Protein AF-A0A8X7QSV1-F1 (afdb_monomer)

pLDDT: mean 78.54, std 11.13, range [43.25, 93.69]

Foldseek 3Di:
DEDAVPPVVVVVQVVCCVVPVVDDYDYDPLNVVQVVLVVVCPPPVNVVLLVVLLVVVCVCVVDPVSVVVLVPDPLPPDQQNDDPVGSVSSVSNSVSCVVCVCVVVDVVSVVVVVVVVVD

Mean predicted aligned error: 9.43 Å

InterPro domains:
  IPR007021 Domain of unknown function DUF659 [PF04937] (2-56)
  IPR012337 Ribonuclease H-like superfamily [SSF53098] (3-112)

Solvent-accessible surface area (backbone atoms only — not comparable to full-atom values): 6787 Å² total; per-residue (Å²): 89,75,44,67,56,53,72,72,44,50,57,51,42,52,54,46,32,72,76,35,78,89,50,62,66,47,68,32,66,67,53,55,52,30,50,53,43,44,58,55,42,65,38,69,72,47,35,53,49,51,54,53,46,50,51,50,51,51,52,39,71,72,34,63,68,58,39,52,59,48,54,72,37,95,81,48,87,69,71,58,75,58,48,95,90,38,49,53,38,45,53,52,26,48,51,43,51,59,78,43,42,67,61,74,67,32,70,65,48,53,52,56,52,55,62,59,74,79,112

Radius of gyration: 20.48 Å; Cα contacts (8 Å, |Δi|>4): 89; chains: 1; bounding box: 54×25×52 Å

Organism: Brassica carinata (NCBI:txid52824)

Secondary structure (DSSP, 8-state):
-EE---HHHHHHHHHHHHH-TT---EE-HHHHHHHHHHHHHTSHHHHHHHHHHHHHHHHHHH-HHHHHHHHTSTT---PPPPPTT-HHHHHHHHHHHHHTHHHHHSHHHHHHHHHHTT-

Structure (mmCIF, N/CA/C/O backbone):
data_AF-A0A8X7QSV1-F1
#
_entry.id   AF-A0A8X7QSV1-F1
#
loop_
_atom_site.group_PDB
_atom_site.id
_atom_site.type_symbol
_atom_site.label_atom_id
_atom_site.label_alt_id
_atom_site.label_comp_id
_atom_site.label_asym_id
_atom_site.label_entity_id
_atom_site.label_seq_id
_atom_site.pdbx_PDB_ins_code
_atom_site.Cartn_x
_atom_site.Cartn_y
_atom_site.Cartn_z
_atom_site.occupancy
_atom_site.B_iso_or_equiv
_atom_site.auth_seq_id
_atom_site.auth_comp_id
_atom_site.auth_asym_id
_atom_site.auth_atom_id
_atom_site.pdbx_PDB_model_num
ATOM 1 N N . MET A 1 1 ? -25.193 5.750 13.299 1.00 79.88 1 MET A N 1
ATOM 2 C CA . MET A 1 1 ? -23.964 6.520 13.019 1.00 79.88 1 M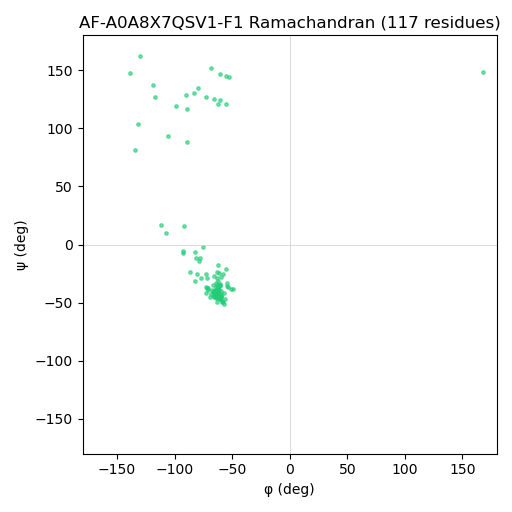ET A CA 1
ATOM 3 C C . MET A 1 1 ? -22.788 5.563 12.970 1.00 79.88 1 MET A C 1
ATOM 5 O O . MET A 1 1 ? -22.686 4.712 13.845 1.00 79.88 1 MET A O 1
ATOM 9 N N . VAL A 1 2 ? -21.929 5.689 11.959 1.00 80.44 2 VAL A N 1
ATOM 10 C CA . VAL A 1 2 ? -20.725 4.861 11.802 1.00 80.44 2 VAL A CA 1
ATOM 11 C C . VAL A 1 2 ? -19.510 5.775 11.889 1.00 80.44 2 VAL A C 1
ATOM 13 O O . VAL A 1 2 ? -19.465 6.774 11.177 1.00 80.44 2 VAL A O 1
ATOM 16 N N . THR A 1 3 ? -18.548 5.469 12.758 1.00 80.12 3 THR A N 1
ATOM 17 C CA . THR A 1 3 ? -17.320 6.275 12.906 1.00 80.12 3 THR A CA 1
ATOM 18 C C . THR A 1 3 ? -16.077 5.405 12.855 1.00 80.12 3 THR A C 1
ATOM 20 O O . THR A 1 3 ? -16.152 4.193 13.064 1.00 80.12 3 THR A O 1
ATOM 23 N N . ASP A 1 4 ? -14.923 6.027 12.611 1.00 72.31 4 ASP A N 1
ATOM 24 C CA . ASP A 1 4 ? -13.632 5.356 12.735 1.00 72.31 4 ASP A CA 1
ATOM 25 C C . ASP A 1 4 ? -13.483 4.688 14.114 1.00 72.31 4 ASP A C 1
ATOM 27 O O . ASP A 1 4 ? -13.999 5.190 15.117 1.00 72.31 4 ASP A O 1
ATOM 31 N N . CYS A 1 5 ? -12.830 3.525 14.155 1.00 68.44 5 CYS A N 1
ATOM 32 C CA . CYS A 1 5 ? -12.742 2.691 15.357 1.00 68.44 5 CYS A CA 1
ATOM 33 C C . CYS A 1 5 ? -11.495 2.994 16.207 1.00 68.44 5 CYS A C 1
ATOM 35 O O . CYS A 1 5 ? -11.140 2.201 17.085 1.00 68.44 5 CYS A O 1
ATOM 37 N N . ALA A 1 6 ? -10.827 4.133 15.990 1.00 70.69 6 ALA A N 1
ATOM 38 C CA . ALA A 1 6 ? -9.767 4.555 16.895 1.00 70.69 6 ALA A CA 1
ATOM 39 C C . ALA A 1 6 ? -10.292 4.627 18.345 1.00 70.69 6 ALA A C 1
ATOM 41 O O . ALA A 1 6 ? -11.465 4.915 18.605 1.00 70.69 6 ALA A O 1
ATOM 42 N N . LEU A 1 7 ? -9.424 4.289 19.305 1.00 68.19 7 LEU A N 1
ATOM 43 C CA . LEU A 1 7 ? -9.807 4.022 20.700 1.00 68.19 7 LEU A CA 1
ATOM 44 C C . LEU A 1 7 ? -10.604 5.173 21.343 1.00 68.19 7 LEU A C 1
ATOM 46 O O . LEU A 1 7 ? -11.542 4.937 22.105 1.00 68.19 7 LEU A O 1
ATOM 50 N N . ASN A 1 8 ? -10.270 6.411 20.983 1.00 75.12 8 ASN A N 1
ATOM 51 C CA . ASN A 1 8 ? -10.962 7.634 21.387 1.00 75.12 8 ASN A CA 1
ATOM 52 C C . ASN A 1 8 ? -12.420 7.696 20.891 1.00 75.12 8 ASN A C 1
ATOM 54 O O . ASN A 1 8 ? -13.309 8.095 21.646 1.00 75.12 8 ASN A O 1
ATOM 58 N N . TYR A 1 9 ? -12.693 7.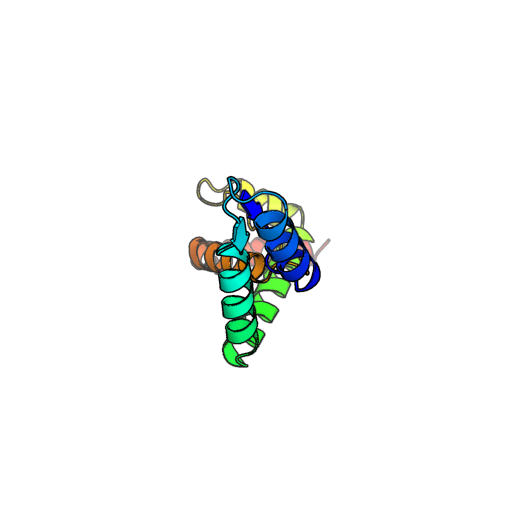258 19.662 1.00 73.44 9 TYR A N 1
ATOM 59 C CA . TYR A 1 9 ? -14.042 7.250 19.093 1.00 73.44 9 TYR A CA 1
ATOM 60 C C . TYR A 1 9 ? -14.897 6.109 19.626 1.00 73.44 9 TYR A C 1
ATOM 62 O O . TYR A 1 9 ? -16.105 6.279 19.751 1.00 73.44 9 TYR A O 1
ATOM 70 N N . LYS A 1 10 ? -14.294 4.980 20.017 1.00 80.38 10 LYS A N 1
ATOM 71 C CA . LYS A 1 10 ? -15.034 3.887 20.664 1.00 80.38 10 LYS A CA 1
ATOM 72 C C . LYS A 1 10 ? -15.607 4.314 22.016 1.00 80.38 10 LYS A C 1
ATOM 74 O O . LYS A 1 10 ? -16.783 4.083 22.289 1.00 80.38 10 LYS A O 1
ATOM 79 N N . ALA A 1 11 ? -14.797 4.984 22.836 1.00 82.56 11 ALA A N 1
ATOM 80 C CA . ALA A 1 11 ? -15.254 5.538 24.110 1.00 82.56 11 ALA A CA 1
ATOM 81 C C . ALA A 1 11 ? -16.296 6.656 23.911 1.00 82.56 11 ALA A C 1
ATOM 83 O O . ALA A 1 11 ? -17.298 6.705 24.624 1.00 82.56 11 ALA A O 1
ATOM 84 N N . GLY A 1 12 ? -16.090 7.530 22.918 1.00 84.31 12 GLY A N 1
ATOM 85 C CA . GLY A 1 12 ? -17.049 8.581 22.564 1.00 84.31 12 GLY A CA 1
ATOM 86 C C . GLY A 1 12 ? -18.388 8.038 22.054 1.00 84.31 12 GLY A C 1
ATOM 87 O O . GLY A 1 12 ? -19.439 8.517 22.469 1.00 84.31 12 GLY A O 1
ATOM 88 N N . GLY A 1 13 ? -18.355 7.005 21.210 1.00 84.56 13 GLY A N 1
ATOM 89 C CA . GLY A 1 13 ? -19.534 6.328 20.675 1.00 84.56 13 GLY A CA 1
ATOM 90 C C . GLY A 1 13 ? -20.362 5.643 21.758 1.00 84.56 13 GLY A C 1
ATOM 91 O O . GLY A 1 13 ? -21.577 5.810 21.783 1.00 84.56 13 GLY A O 1
ATOM 92 N N . GLY A 1 14 ? -19.710 4.961 22.709 1.00 85.06 14 GLY A N 1
ATOM 93 C CA . GLY A 1 14 ? -20.390 4.383 23.875 1.00 85.06 14 GLY A CA 1
ATOM 94 C C . GLY A 1 14 ? -21.120 5.441 24.705 1.00 85.06 14 GLY A C 1
ATOM 95 O O . GLY A 1 14 ? -22.320 5.327 24.941 1.00 85.06 14 GLY A O 1
ATOM 96 N N . ARG A 1 15 ? -20.431 6.542 25.036 1.00 87.25 15 ARG A N 1
ATOM 97 C CA . ARG A 1 15 ? -21.027 7.673 25.771 1.00 87.25 15 ARG A CA 1
ATOM 98 C C . ARG A 1 15 ? -22.177 8.350 25.022 1.00 87.25 15 ARG A C 1
ATOM 100 O O . ARG A 1 15 ? -23.081 8.895 25.651 1.00 87.25 15 ARG A O 1
ATOM 107 N N . LEU A 1 16 ? -22.141 8.359 23.689 1.00 85.94 16 LEU A N 1
ATOM 108 C CA . LEU A 1 16 ? -23.222 8.908 22.873 1.00 85.94 16 LEU A CA 1
ATOM 109 C C . LEU A 1 16 ? -24.477 8.035 22.959 1.00 85.94 16 LEU A C 1
ATOM 111 O O . LEU A 1 16 ? -25.562 8.573 23.148 1.00 85.94 16 LEU A O 1
ATOM 115 N N . VAL A 1 17 ? -24.324 6.712 22.864 1.00 89.00 17 VAL A N 1
ATOM 116 C CA . VAL A 1 17 ? -25.441 5.762 23.000 1.00 89.00 17 VAL A CA 1
ATOM 117 C C . VAL A 1 17 ? -26.045 5.832 24.407 1.00 89.00 17 VAL A C 1
ATOM 119 O O . VAL A 1 17 ? -27.264 5.816 24.546 1.00 89.00 17 VAL A O 1
ATOM 122 N N . GLU A 1 18 ? -25.213 5.994 25.442 1.00 90.25 18 GLU A N 1
ATOM 123 C CA . GLU A 1 18 ? -25.670 6.181 26.829 1.00 90.25 18 GLU A CA 1
ATOM 124 C C . GLU A 1 18 ? -26.514 7.453 27.010 1.00 90.25 18 GLU A C 1
ATOM 126 O O . GLU A 1 18 ? -27.543 7.425 27.683 1.00 90.25 18 GLU A O 1
ATOM 131 N N . LYS A 1 19 ? -26.097 8.578 26.413 1.00 92.00 19 LYS A N 1
ATOM 132 C CA . LYS A 1 19 ? -26.817 9.860 26.523 1.00 92.00 19 LYS A CA 1
ATOM 133 C C . LYS A 1 19 ? -28.009 9.977 25.577 1.00 92.00 19 LYS A C 1
ATOM 135 O O . LYS A 1 19 ? -28.923 10.756 25.845 1.00 92.00 19 LYS A O 1
ATOM 140 N N . CYS A 1 20 ? -27.991 9.256 24.461 1.00 88.38 20 CYS A N 1
ATOM 141 C CA . CYS A 1 20 ? -28.995 9.340 23.406 1.00 88.38 20 CYS A CA 1
ATOM 142 C C . CYS A 1 20 ? -29.410 7.925 22.961 1.00 88.38 20 CYS A C 1
ATOM 144 O O . CYS A 1 20 ? -28.945 7.458 21.919 1.00 88.38 20 CYS A O 1
ATOM 146 N N . PRO A 1 21 ? -30.322 7.254 23.695 1.00 87.88 21 PRO A N 1
ATOM 147 C CA . PRO A 1 21 ? -30.692 5.852 23.448 1.00 87.88 21 PRO A CA 1
ATOM 148 C C . PRO A 1 21 ? -31.337 5.593 22.079 1.00 87.88 21 PRO A C 1
ATOM 150 O O . PRO A 1 21 ? -31.415 4.458 21.621 1.00 87.88 21 PRO A O 1
ATOM 153 N N . THR A 1 22 ? -31.820 6.648 21.421 1.00 91.56 22 THR A N 1
ATOM 154 C CA . THR A 1 22 ? -32.403 6.617 20.074 1.00 91.56 22 THR A CA 1
ATOM 155 C C . THR A 1 22 ? -31.353 6.573 18.961 1.00 91.56 22 THR A C 1
ATOM 157 O O . THR A 1 22 ? -31.692 6.292 17.811 1.00 91.56 22 THR A O 1
ATOM 160 N N . ILE A 1 23 ? -30.081 6.847 19.271 1.00 86.88 23 ILE A N 1
ATOM 161 C CA . ILE A 1 23 ? -28.982 6.835 18.304 1.00 86.88 23 ILE A CA 1
ATOM 162 C C . ILE A 1 23 ? -28.234 5.507 18.404 1.00 86.88 23 ILE A C 1
ATOM 164 O O . ILE A 1 23 ? -27.590 5.208 19.404 1.00 86.88 23 ILE A O 1
ATOM 168 N N . TYR A 1 24 ? -28.224 4.752 17.308 1.00 85.00 24 TYR A N 1
ATOM 169 C CA . TYR A 1 24 ? -27.357 3.586 17.161 1.00 85.00 24 TYR A CA 1
ATOM 170 C C . TYR A 1 24 ? -25.961 4.009 16.698 1.00 85.00 24 TYR A C 1
ATOM 172 O O . TYR A 1 24 ? -25.824 4.739 15.709 1.00 85.00 24 TYR A O 1
ATOM 180 N N . TRP A 1 25 ? -24.918 3.526 17.373 1.00 87.12 25 TRP A N 1
ATOM 181 C CA . TRP A 1 25 ? -23.521 3.715 16.979 1.00 87.12 25 TRP A CA 1
ATOM 182 C C . TRP A 1 25 ? -22.847 2.371 16.702 1.00 87.12 25 TRP A C 1
ATOM 184 O O . TRP A 1 25 ? -23.011 1.423 17.468 1.00 87.12 25 TRP A O 1
ATOM 194 N N . SER A 1 26 ? -22.063 2.300 15.626 1.00 83.94 26 SER A N 1
ATOM 195 C CA . SER A 1 26 ? -21.217 1.146 15.326 1.00 83.94 26 SER A CA 1
ATOM 196 C C . SER A 1 26 ? -19.844 1.584 14.802 1.00 83.94 26 SER A C 1
ATOM 198 O O . SER A 1 26 ? -19.744 2.595 14.099 1.00 83.94 26 SER A O 1
ATOM 200 N N . PRO A 1 27 ? -18.775 0.826 15.087 1.00 79.38 27 PRO A N 1
ATOM 201 C CA . PRO A 1 27 ? -17.462 1.092 14.514 1.00 79.38 27 PRO A CA 1
ATOM 202 C C . PRO A 1 27 ? -17.432 0.815 13.003 1.00 79.38 27 PRO A C 1
ATOM 204 O O . PRO A 1 27 ? -18.167 -0.028 12.486 1.00 79.38 27 PRO A O 1
ATOM 207 N N . CYS A 1 28 ? -16.564 1.526 12.287 1.00 83.94 28 CYS A N 1
ATOM 208 C CA . CYS A 1 28 ? -16.403 1.401 10.842 1.00 83.94 28 CYS A CA 1
ATOM 209 C C . CYS A 1 28 ? -15.703 0.092 10.441 1.00 83.94 28 CYS A C 1
ATOM 211 O O . CYS A 1 28 ? -14.583 -0.185 10.873 1.00 83.94 28 CYS A O 1
ATOM 213 N N . ALA A 1 29 ? -16.319 -0.674 9.534 1.00 83.75 29 ALA A N 1
ATOM 214 C CA . ALA A 1 29 ? -15.741 -1.901 8.981 1.00 83.75 29 ALA A CA 1
ATOM 215 C C . ALA A 1 29 ? -14.460 -1.649 8.164 1.00 83.75 29 ALA A C 1
ATOM 217 O O . ALA A 1 29 ? -13.539 -2.464 8.197 1.00 83.75 29 ALA A O 1
ATOM 218 N N . ALA A 1 30 ? -14.362 -0.501 7.481 1.00 81.56 30 ALA A N 1
ATOM 219 C CA . ALA A 1 30 ? -13.176 -0.146 6.700 1.00 81.56 30 ALA A CA 1
ATOM 220 C C . ALA A 1 30 ? -11.914 -0.053 7.576 1.00 81.56 30 ALA A C 1
ATOM 222 O O . ALA A 1 30 ? -10.837 -0.458 7.143 1.00 81.56 30 ALA A O 1
ATOM 223 N N . HIS A 1 31 ? -12.054 0.391 8.832 1.00 79.00 31 HIS A N 1
ATOM 224 C CA . HIS A 1 31 ? -10.945 0.433 9.784 1.00 79.00 31 HIS A CA 1
ATOM 225 C C . HIS A 1 31 ? -10.398 -0.970 10.078 1.00 79.00 31 HIS A C 1
ATOM 227 O O . HIS A 1 31 ? -9.191 -1.193 10.023 1.00 79.00 31 HIS A O 1
ATOM 233 N N . TYR A 1 32 ? -11.281 -1.939 10.332 1.00 82.81 32 TYR A N 1
ATOM 234 C CA . TYR A 1 32 ? -10.879 -3.327 10.568 1.00 82.81 32 TYR A CA 1
ATOM 235 C C . TYR A 1 32 ? -10.215 -3.953 9.343 1.00 82.81 32 TYR A C 1
ATOM 237 O O . TYR A 1 32 ? -9.199 -4.626 9.485 1.00 82.81 32 TYR A O 1
ATOM 245 N N . ILE A 1 33 ? -10.734 -3.685 8.142 1.00 86.38 33 ILE A N 1
ATOM 246 C CA . ILE A 1 33 ? -10.105 -4.138 6.895 1.00 86.38 33 ILE A CA 1
ATOM 247 C C . ILE A 1 33 ? -8.691 -3.555 6.775 1.00 86.38 33 ILE A C 1
ATOM 249 O O . ILE A 1 33 ? -7.751 -4.292 6.490 1.00 86.38 33 ILE A O 1
ATOM 253 N N . ASN A 1 34 ? -8.509 -2.263 7.061 1.00 85.31 34 ASN A N 1
ATOM 254 C CA . ASN A 1 34 ? -7.192 -1.626 7.033 1.00 85.31 34 ASN A CA 1
ATOM 255 C C . ASN A 1 34 ? -6.218 -2.246 8.055 1.00 85.31 34 ASN A C 1
ATOM 257 O O . ASN A 1 34 ? -5.042 -2.422 7.745 1.00 85.31 34 ASN A O 1
ATOM 261 N N . LEU A 1 35 ? -6.696 -2.631 9.245 1.00 85.38 35 LEU A N 1
ATOM 262 C CA . LEU A 1 35 ? -5.888 -3.341 10.246 1.00 85.38 35 LEU A CA 1
ATOM 263 C C . LEU A 1 35 ? -5.512 -4.763 9.805 1.00 85.38 35 LEU A C 1
ATOM 265 O O . LEU A 1 35 ? -4.356 -5.153 9.947 1.00 85.38 35 LEU A O 1
ATOM 269 N N . ILE A 1 36 ? -6.443 -5.517 9.217 1.00 90.12 36 ILE A N 1
ATOM 270 C CA . ILE A 1 36 ? -6.151 -6.851 8.670 1.00 90.12 36 ILE A CA 1
ATOM 271 C C . ILE A 1 36 ? -5.089 -6.740 7.572 1.00 90.12 36 ILE A C 1
ATOM 273 O O . ILE A 1 36 ? -4.100 -7.472 7.581 1.00 90.12 36 ILE A O 1
ATOM 277 N N . LEU A 1 37 ? -5.247 -5.782 6.657 1.00 88.62 37 LEU A N 1
ATOM 278 C CA . LEU A 1 37 ? -4.271 -5.523 5.600 1.00 88.62 37 LEU A CA 1
ATOM 279 C C . LEU A 1 37 ? -2.919 -5.072 6.162 1.00 88.62 37 LEU A C 1
ATOM 281 O O . LEU A 1 37 ? -1.881 -5.458 5.626 1.00 88.62 37 LEU A O 1
ATOM 285 N N . LYS A 1 38 ? -2.906 -4.319 7.266 1.00 87.25 38 LYS A N 1
ATOM 286 C CA . LYS A 1 38 ? -1.677 -3.968 7.985 1.00 87.25 38 LYS A CA 1
ATOM 287 C C . LYS A 1 38 ? -0.944 -5.203 8.497 1.00 87.25 38 LYS A C 1
ATOM 289 O O . LYS A 1 38 ? 0.270 -5.286 8.335 1.00 87.25 38 LYS A O 1
ATOM 294 N N . ASP A 1 39 ? -1.652 -6.155 9.093 1.00 90.25 39 ASP A N 1
ATOM 295 C CA . ASP A 1 39 ? -1.031 -7.377 9.607 1.00 90.25 39 ASP A CA 1
ATOM 296 C C . ASP A 1 39 ? -0.563 -8.307 8.482 1.00 90.25 39 ASP A C 1
ATOM 298 O O . ASP A 1 39 ? 0.549 -8.829 8.548 1.00 90.25 39 ASP A O 1
ATOM 302 N N . VAL A 1 40 ? -1.333 -8.426 7.396 1.00 91.06 40 VAL A N 1
ATOM 303 C CA . VAL A 1 40 ? -0.900 -9.131 6.175 1.00 91.06 40 VAL A CA 1
ATOM 304 C C . VAL A 1 40 ? 0.339 -8.467 5.566 1.00 91.06 40 VAL A C 1
ATOM 306 O O . VAL A 1 40 ? 1.260 -9.155 5.129 1.00 91.06 40 VAL A O 1
ATOM 309 N N . GLY A 1 41 ? 0.402 -7.135 5.577 1.00 88.75 41 GLY A N 1
ATOM 310 C CA . GLY A 1 41 ? 1.539 -6.361 5.079 1.00 88.75 41 GLY A CA 1
ATOM 311 C C . GLY A 1 41 ? 2.857 -6.632 5.812 1.00 88.75 41 GLY A C 1
ATOM 312 O O . GLY A 1 41 ? 3.913 -6.461 5.211 1.00 88.75 41 GLY A O 1
ATOM 313 N N . LYS A 1 42 ? 2.812 -7.097 7.071 1.00 89.88 42 LYS A N 1
ATOM 314 C CA . LYS A 1 42 ? 4.002 -7.461 7.868 1.00 89.88 42 LYS A CA 1
ATOM 315 C C . LYS A 1 42 ? 4.599 -8.816 7.490 1.00 89.88 42 LYS A C 1
ATOM 317 O O . LYS A 1 42 ? 5.681 -9.163 7.958 1.00 89.88 42 LYS A O 1
ATOM 322 N N . LEU A 1 43 ? 3.906 -9.624 6.687 1.00 93.69 43 LEU A N 1
ATOM 323 C CA . LEU A 1 43 ? 4.464 -10.882 6.205 1.00 93.69 43 LEU A CA 1
ATOM 324 C C . LEU A 1 43 ? 5.650 -10.572 5.289 1.00 93.69 43 LEU A C 1
ATOM 326 O O . LEU A 1 43 ? 5.486 -9.878 4.292 1.00 93.69 43 LEU A O 1
ATOM 330 N N . HIS A 1 44 ? 6.827 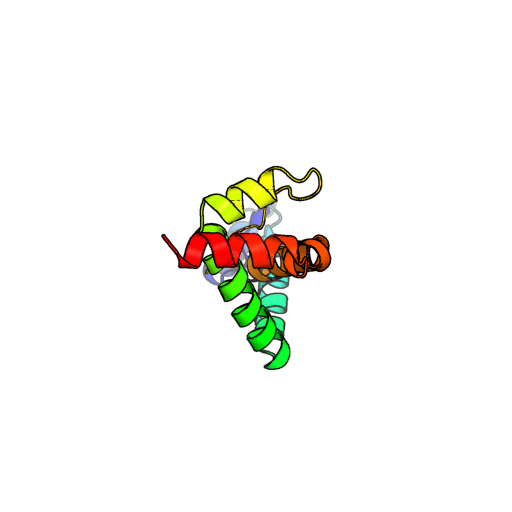-11.135 5.575 1.00 92.81 44 HIS A N 1
ATOM 331 C CA . HIS A 1 44 ? 8.086 -10.790 4.893 1.00 92.81 44 HIS A CA 1
ATOM 332 C C . HIS A 1 44 ? 7.999 -10.797 3.350 1.00 92.81 44 HIS A C 1
ATOM 334 O O . HIS A 1 44 ? 8.568 -9.946 2.667 1.00 92.81 44 HIS A O 1
ATOM 340 N N . HIS A 1 45 ? 7.255 -11.743 2.769 1.00 91.94 45 HIS A N 1
ATOM 341 C CA . HIS A 1 45 ? 7.057 -11.803 1.318 1.00 91.94 45 HIS A CA 1
ATOM 342 C C . HIS A 1 45 ? 6.153 -10.674 0.788 1.00 91.94 45 HIS A C 1
ATOM 344 O O . HIS A 1 45 ? 6.425 -10.137 -0.288 1.00 91.94 45 HIS A O 1
ATOM 350 N N . VAL A 1 46 ? 5.114 -10.288 1.538 1.00 90.38 46 VAL A N 1
ATOM 351 C CA . VAL A 1 46 ? 4.212 -9.171 1.209 1.00 90.38 46 VAL A CA 1
ATOM 352 C C . VAL A 1 46 ? 4.918 -7.836 1.411 1.00 90.38 46 VAL A C 1
ATOM 354 O O . VAL A 1 46 ? 4.813 -6.957 0.558 1.00 90.38 46 VAL A O 1
ATOM 357 N N . GLU A 1 47 ? 5.691 -7.693 2.484 1.00 90.19 47 GLU A N 1
ATOM 358 C CA . GLU A 1 47 ? 6.504 -6.507 2.753 1.00 90.19 47 GLU A CA 1
ATOM 359 C C . GLU A 1 47 ? 7.488 -6.256 1.603 1.00 90.19 47 GLU A C 1
ATOM 361 O O . GLU A 1 47 ? 7.524 -5.167 1.024 1.00 90.19 47 GLU A O 1
ATOM 366 N N . LYS A 1 48 ? 8.223 -7.296 1.184 1.00 90.88 48 LYS A N 1
ATOM 367 C CA . LYS A 1 48 ? 9.140 -7.219 0.039 1.00 90.88 48 LYS A CA 1
ATOM 368 C C . LYS A 1 48 ? 8.414 -6.849 -1.256 1.00 90.88 48 LYS A C 1
ATOM 370 O O . LYS A 1 48 ? 8.917 -6.032 -2.031 1.00 90.88 48 LYS A O 1
ATOM 375 N N . LEU A 1 49 ? 7.239 -7.433 -1.499 1.00 89.88 49 LEU A N 1
ATOM 376 C CA . LEU A 1 49 ? 6.419 -7.115 -2.669 1.00 89.88 49 LEU A CA 1
ATOM 377 C C . LEU A 1 49 ? 5.976 -5.645 -2.656 1.00 89.88 49 LEU A C 1
ATOM 379 O O . LEU A 1 49 ? 6.118 -4.954 -3.664 1.00 89.88 49 LEU A O 1
ATOM 383 N N . THR A 1 50 ? 5.507 -5.163 -1.507 1.00 87.44 50 THR A N 1
ATOM 384 C CA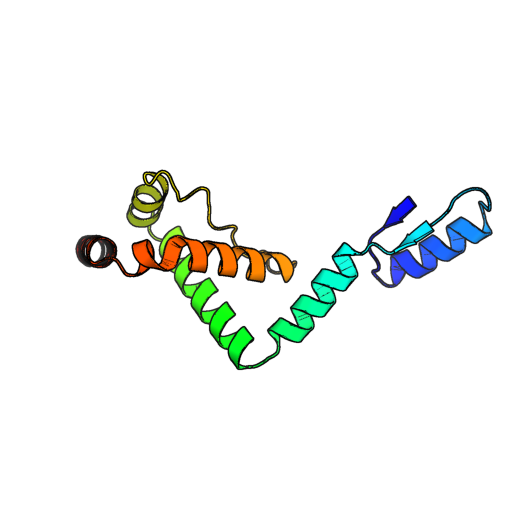 . THR A 1 50 ? 5.056 -3.780 -1.308 1.00 87.44 50 THR A CA 1
ATOM 385 C C . THR A 1 50 ? 6.215 -2.798 -1.476 1.00 87.44 50 THR A C 1
ATOM 387 O O . THR A 1 50 ? 6.077 -1.804 -2.181 1.00 87.44 50 THR A O 1
ATOM 390 N N . SER A 1 51 ? 7.398 -3.108 -0.937 1.00 87.81 51 SER A N 1
ATOM 391 C CA . SER A 1 51 ? 8.612 -2.301 -1.126 1.00 87.81 51 SER A CA 1
ATOM 392 C C . SER A 1 51 ? 9.009 -2.188 -2.603 1.00 87.81 51 SER A C 1
ATOM 394 O O . SER A 1 51 ? 9.298 -1.096 -3.101 1.00 87.81 51 SER A O 1
ATOM 396 N N . ASN A 1 52 ? 8.982 -3.302 -3.340 1.00 87.88 52 ASN A N 1
ATOM 397 C CA . ASN A 1 52 ? 9.275 -3.301 -4.773 1.00 87.88 52 ASN A CA 1
ATOM 398 C C . ASN A 1 52 ? 8.240 -2.499 -5.570 1.00 87.88 52 ASN A C 1
ATOM 400 O O . ASN A 1 52 ? 8.610 -1.740 -6.465 1.00 87.88 52 ASN A O 1
ATOM 404 N N . ALA A 1 53 ? 6.960 -2.628 -5.226 1.00 85.88 53 ALA A N 1
ATOM 405 C CA . ALA A 1 53 ? 5.894 -1.836 -5.822 1.00 85.88 53 ALA A CA 1
ATOM 406 C C . ALA A 1 53 ? 6.095 -0.338 -5.585 1.00 85.88 53 ALA A C 1
ATOM 408 O O . ALA A 1 53 ? 6.047 0.432 -6.543 1.00 85.88 53 ALA A O 1
ATOM 409 N N . SER A 1 54 ? 6.425 0.072 -4.358 1.00 85.25 54 SER A N 1
ATOM 410 C CA . SER A 1 54 ? 6.739 1.468 -4.042 1.00 85.25 54 SER A CA 1
ATOM 411 C C . SER A 1 54 ? 7.889 2.002 -4.895 1.00 85.25 54 SER A C 1
ATOM 413 O O . SER A 1 54 ? 7.785 3.104 -5.425 1.00 85.25 54 SER A O 1
ATOM 415 N N . LYS A 1 55 ? 8.950 1.215 -5.117 1.00 86.38 55 LYS A N 1
ATOM 416 C CA . LYS A 1 55 ? 10.063 1.610 -6.003 1.00 86.38 55 LYS A CA 1
ATOM 417 C C . LYS A 1 55 ? 9.613 1.818 -7.448 1.00 86.38 55 LYS A C 1
ATOM 419 O O . LYS A 1 55 ? 10.008 2.804 -8.061 1.00 86.38 55 LYS A O 1
ATOM 424 N N . ILE A 1 56 ? 8.775 0.926 -7.983 1.00 84.75 56 ILE A N 1
ATOM 425 C CA . ILE A 1 56 ? 8.231 1.057 -9.345 1.00 84.75 56 ILE A CA 1
ATOM 426 C C . ILE A 1 56 ? 7.358 2.311 -9.452 1.00 84.75 56 ILE A C 1
ATOM 428 O O . ILE A 1 56 ? 7.485 3.066 -10.412 1.00 84.75 56 ILE A O 1
ATOM 432 N N . ILE A 1 57 ? 6.505 2.562 -8.459 1.00 83.38 57 ILE A N 1
ATOM 433 C CA . ILE A 1 57 ? 5.633 3.741 -8.422 1.00 83.38 57 ILE A CA 1
ATOM 434 C C . ILE A 1 57 ? 6.477 5.012 -8.368 1.00 83.38 57 ILE A C 1
ATOM 436 O O . ILE A 1 57 ? 6.280 5.903 -9.189 1.00 83.38 57 ILE A O 1
ATOM 440 N N . VAL A 1 58 ? 7.454 5.087 -7.461 1.00 84.75 58 VAL A N 1
ATOM 441 C CA . VAL A 1 58 ? 8.382 6.224 -7.386 1.00 84.75 58 VAL A CA 1
ATOM 442 C C . VAL A 1 58 ? 9.092 6.420 -8.722 1.00 84.75 58 VAL A C 1
ATOM 444 O O . VAL A 1 58 ? 9.091 7.531 -9.237 1.00 84.75 58 VAL A O 1
ATOM 447 N N . PHE A 1 59 ? 9.621 5.358 -9.331 1.00 84.50 59 PHE A N 1
ATOM 448 C CA . PHE A 1 59 ? 10.274 5.435 -10.636 1.00 84.50 59 PHE A CA 1
ATOM 449 C C . PHE A 1 59 ? 9.347 6.011 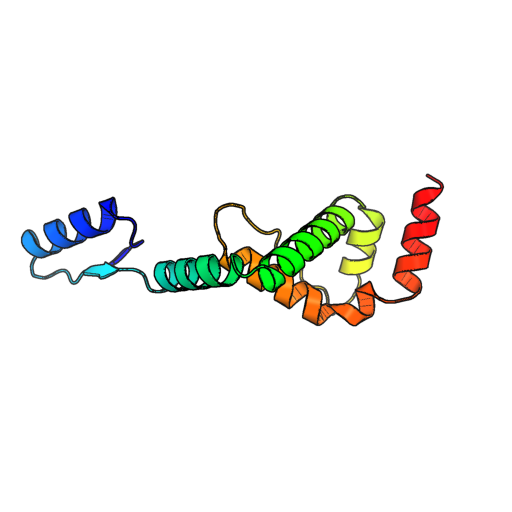-11.717 1.00 84.50 59 PHE A C 1
ATOM 451 O O . PHE A 1 59 ? 9.717 6.980 -12.378 1.00 84.50 59 PHE A O 1
ATOM 458 N N . VAL A 1 60 ? 8.134 5.475 -11.863 1.00 82.31 60 VAL A N 1
ATOM 459 C CA . VAL A 1 60 ? 7.160 5.941 -12.863 1.00 82.31 60 VAL A CA 1
ATOM 460 C C . VAL A 1 60 ? 6.792 7.407 -12.637 1.00 82.31 60 VAL A C 1
ATOM 462 O O . VAL A 1 60 ? 6.796 8.186 -13.585 1.00 82.31 60 VAL A O 1
ATOM 465 N N . TYR A 1 61 ? 6.510 7.802 -11.394 1.00 81.12 61 TYR A N 1
ATOM 466 C CA . TYR A 1 61 ? 6.110 9.175 -11.077 1.00 81.12 61 TYR A CA 1
ATOM 467 C C . TYR A 1 61 ? 7.261 10.186 -11.172 1.00 81.12 61 TYR A C 1
ATOM 469 O O . TYR A 1 61 ? 7.007 11.355 -11.461 1.00 81.12 61 TYR A O 1
ATOM 477 N N . SER A 1 62 ? 8.506 9.766 -10.941 1.00 85.69 62 SER A N 1
ATOM 478 C CA . SER A 1 62 ? 9.683 10.632 -11.080 1.00 85.69 62 SER A CA 1
ATOM 479 C C . SER A 1 62 ? 10.031 10.924 -12.544 1.00 85.69 62 SER A C 1
ATOM 481 O O . SER A 1 62 ? 10.597 11.973 -12.837 1.00 85.69 62 SER A O 1
ATOM 483 N N . HIS A 1 63 ? 9.654 10.047 -13.479 1.00 84.75 63 HIS A N 1
ATOM 484 C CA . HIS A 1 63 ? 9.965 10.200 -14.901 1.00 84.75 63 HIS A CA 1
ATOM 485 C C . HIS A 1 63 ? 8.723 10.628 -15.694 1.00 84.75 63 HIS A C 1
ATOM 487 O O . HIS A 1 63 ? 7.960 9.793 -16.184 1.00 84.75 63 HIS A O 1
ATOM 493 N N . LYS A 1 64 ? 8.540 11.946 -15.882 1.00 82.12 64 LYS A N 1
ATOM 494 C CA . LYS A 1 64 ? 7.375 12.525 -16.590 1.00 82.12 64 LYS A CA 1
ATOM 495 C C . LYS A 1 64 ? 7.107 11.900 -17.964 1.00 82.12 64 LYS A C 1
ATOM 497 O O . LYS A 1 64 ? 5.950 11.700 -18.318 1.00 82.12 64 LYS A O 1
ATOM 502 N N . HIS A 1 65 ? 8.151 11.579 -18.727 1.00 81.88 65 HIS A N 1
ATOM 503 C CA . HIS A 1 65 ? 8.008 10.955 -20.046 1.00 81.88 65 HIS A CA 1
ATOM 504 C C . HIS A 1 65 ? 7.405 9.549 -19.957 1.00 81.88 65 HIS A C 1
ATOM 506 O O . HIS A 1 65 ? 6.459 9.242 -20.678 1.00 81.88 65 HIS A O 1
ATOM 512 N N . ILE A 1 66 ? 7.889 8.729 -19.019 1.00 82.06 66 ILE A N 1
ATOM 513 C CA . ILE A 1 66 ? 7.369 7.380 -18.767 1.00 82.06 66 ILE A CA 1
ATOM 514 C C . ILE A 1 66 ? 5.929 7.456 -18.255 1.00 82.06 66 ILE A C 1
ATOM 516 O O . ILE A 1 66 ? 5.060 6.732 -18.738 1.00 82.06 66 ILE A O 1
ATOM 520 N N . PHE A 1 67 ? 5.654 8.369 -17.321 1.00 81.94 67 PHE A N 1
ATOM 521 C CA . PHE A 1 67 ? 4.307 8.597 -16.809 1.00 81.94 67 PHE A CA 1
ATOM 522 C C . PHE A 1 67 ? 3.319 8.992 -17.918 1.00 81.94 67 PHE A C 1
ATOM 524 O O . PHE A 1 67 ? 2.254 8.387 -18.038 1.00 81.94 67 PHE A O 1
ATOM 531 N N . ASN A 1 68 ? 3.679 9.960 -18.767 1.00 82.19 68 ASN A N 1
ATOM 532 C CA . ASN A 1 68 ? 2.836 10.398 -19.882 1.00 82.19 68 ASN A CA 1
ATOM 533 C C . ASN A 1 68 ? 2.635 9.287 -20.923 1.00 82.19 68 ASN A C 1
ATOM 535 O O . ASN A 1 68 ? 1.526 9.114 -21.428 1.00 82.19 68 ASN A O 1
ATOM 539 N N . TRP A 1 69 ? 3.678 8.505 -21.213 1.00 81.12 69 TRP A N 1
ATOM 540 C CA . TRP A 1 69 ? 3.583 7.354 -22.109 1.00 81.12 69 TRP A CA 1
ATOM 541 C C . TRP A 1 69 ? 2.613 6.292 -21.578 1.00 81.12 69 TRP A C 1
ATOM 543 O O . TRP A 1 69 ? 1.767 5.803 -22.328 1.00 81.12 69 TRP A O 1
ATOM 553 N N . LEU A 1 70 ? 2.681 5.982 -20.278 1.00 78.56 70 LEU A N 1
ATOM 554 C CA . LEU A 1 70 ? 1.743 5.063 -19.629 1.00 78.56 70 LEU A CA 1
ATOM 555 C C . LEU A 1 70 ? 0.309 5.607 -19.676 1.00 78.56 70 LEU A C 1
ATOM 557 O O . LEU A 1 70 ? -0.604 4.864 -20.025 1.00 78.56 70 LEU A O 1
ATOM 561 N N . ARG A 1 71 ? 0.112 6.906 -19.412 1.00 78.44 71 ARG A N 1
ATOM 562 C CA . ARG A 1 71 ? -1.209 7.561 -19.420 1.00 78.44 71 ARG A CA 1
ATOM 563 C C . ARG A 1 71 ? -1.897 7.550 -20.789 1.00 78.44 71 ARG A C 1
ATOM 565 O O . ARG A 1 71 ? -3.120 7.514 -20.852 1.00 78.44 71 ARG A O 1
ATOM 572 N N . ASN A 1 72 ? -1.133 7.542 -21.880 1.00 78.25 72 ASN A N 1
ATOM 573 C CA . ASN A 1 72 ? -1.678 7.481 -23.239 1.00 78.25 72 ASN A CA 1
ATOM 574 C C . ASN A 1 72 ? -2.198 6.081 -23.636 1.00 78.25 72 ASN A C 1
ATOM 576 O O . ASN A 1 72 ? -2.729 5.908 -24.734 1.00 78.25 72 ASN A O 1
ATOM 580 N N . ARG A 1 73 ? -2.072 5.064 -22.771 1.00 74.88 73 ARG A N 1
ATOM 581 C CA . ARG A 1 73 ? -2.636 3.723 -22.993 1.00 74.88 73 ARG A CA 1
ATOM 582 C C . ARG A 1 73 ? -4.056 3.653 -22.419 1.00 74.88 73 ARG A C 1
ATOM 584 O O . ARG A 1 73 ? -4.256 3.909 -21.237 1.00 74.88 73 ARG A O 1
ATOM 591 N N . MET A 1 74 ? -5.031 3.206 -23.221 1.00 58.38 74 MET A N 1
ATOM 592 C CA . MET A 1 74 ? -6.461 3.157 -22.846 1.00 58.38 74 MET A CA 1
ATOM 593 C C . MET A 1 74 ? -6.783 2.369 -21.559 1.00 58.38 74 MET A C 1
ATOM 595 O O . MET A 1 74 ? -7.835 2.576 -20.960 1.00 58.38 74 MET A O 1
ATOM 599 N N . SER A 1 75 ? -5.905 1.464 -21.119 1.00 64.88 75 SER A N 1
ATOM 600 C CA . SER A 1 75 ? -6.095 0.673 -19.898 1.00 64.88 75 SER A CA 1
ATOM 601 C C . SER A 1 75 ? -5.597 1.364 -18.623 1.00 64.88 75 SER A C 1
ATOM 603 O O . SER A 1 75 ? -6.083 1.041 -17.542 1.00 64.88 75 SER A O 1
ATOM 605 N N . TRP A 1 76 ? -4.662 2.316 -18.725 1.00 67.69 76 TRP A N 1
ATOM 606 C CA . TRP A 1 76 ? -3.952 2.878 -17.575 1.00 67.69 76 TRP A CA 1
ATOM 607 C C . TRP A 1 76 ? -4.691 4.085 -16.988 1.00 67.69 76 TRP A C 1
ATOM 609 O O . TRP A 1 76 ? -4.451 5.229 -17.371 1.00 67.69 76 TRP A O 1
ATOM 619 N N . ARG A 1 77 ? -5.619 3.833 -16.055 1.00 61.97 77 ARG A N 1
ATOM 620 C CA . ARG A 1 77 ? -6.463 4.896 -15.474 1.00 61.97 77 ARG A CA 1
ATOM 621 C C . ARG A 1 77 ? -5.812 5.701 -14.342 1.00 61.97 77 ARG A C 1
ATOM 623 O O . ARG A 1 77 ? -6.088 6.886 -14.269 1.00 61.97 77 ARG A O 1
ATOM 630 N N . GLU A 1 78 ? -4.933 5.104 -13.536 1.00 63.03 78 GLU A N 1
ATOM 631 C CA . GLU A 1 78 ? -3.941 5.737 -12.636 1.00 63.03 78 GLU A CA 1
ATOM 632 C C . GLU A 1 78 ? -3.372 4.650 -11.704 1.00 63.03 78 GLU A C 1
ATOM 634 O O . GLU A 1 78 ? -4.081 3.707 -11.340 1.00 63.03 78 GLU A O 1
ATOM 639 N N . ILE A 1 79 ? -2.107 4.763 -11.280 1.00 64.56 79 ILE A N 1
ATOM 640 C CA . ILE A 1 79 ? -1.669 4.048 -10.073 1.00 64.56 79 ILE A CA 1
ATOM 641 C C . ILE A 1 79 ?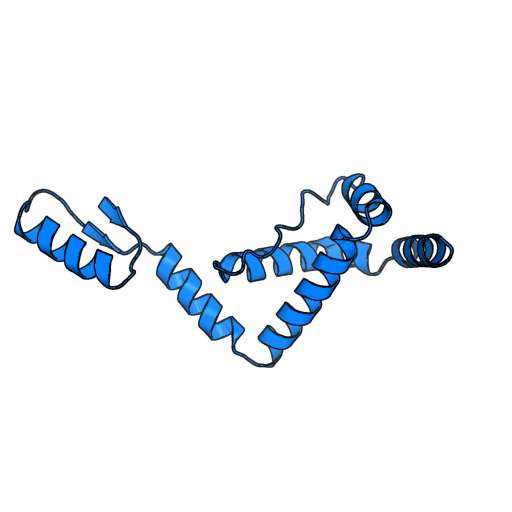 -1.929 4.977 -8.900 1.00 64.56 79 ILE A C 1
ATOM 643 O O . ILE A 1 79 ? -1.311 6.029 -8.802 1.00 64.56 79 ILE A O 1
ATOM 647 N N . ILE A 1 80 ? -2.803 4.585 -7.981 1.00 64.75 80 ILE A N 1
ATOM 648 C CA . ILE A 1 80 ? -2.977 5.347 -6.748 1.00 64.75 80 ILE A CA 1
ATOM 649 C C . ILE A 1 80 ? -1.646 5.317 -5.992 1.00 64.75 80 ILE A C 1
ATOM 651 O O . ILE A 1 80 ? -1.124 4.244 -5.677 1.00 64.75 80 ILE A O 1
ATOM 655 N N . ARG A 1 81 ? -1.068 6.497 -5.739 1.00 64.31 81 ARG A N 1
ATOM 656 C CA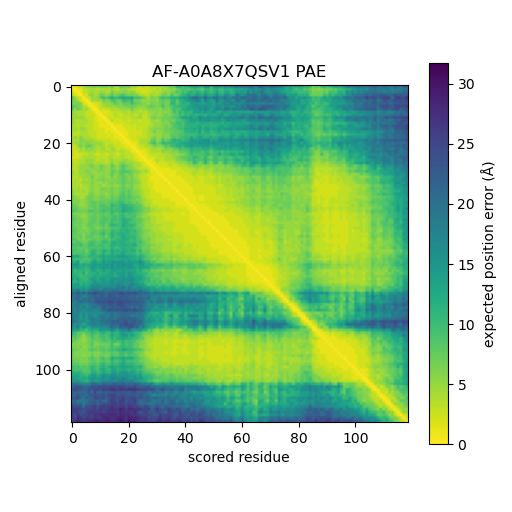 . ARG A 1 81 ? 0.114 6.615 -4.883 1.00 64.31 81 ARG A CA 1
ATOM 657 C C . ARG A 1 81 ? -0.256 6.087 -3.494 1.00 64.31 81 ARG A C 1
ATOM 659 O O . ARG A 1 81 ? -1.221 6.593 -2.921 1.00 64.31 81 ARG A O 1
ATOM 666 N N . PRO A 1 82 ? 0.483 5.106 -2.949 1.00 59.22 82 PRO A N 1
ATOM 667 C CA . PRO A 1 82 ? 0.267 4.647 -1.587 1.00 59.22 82 PRO A CA 1
ATOM 668 C C . PRO A 1 82 ? 0.355 5.836 -0.630 1.00 59.22 82 PRO A C 1
ATOM 670 O O . PRO A 1 82 ? 1.371 6.531 -0.603 1.00 59.22 82 PRO A O 1
ATOM 673 N N . ALA A 1 83 ? -0.713 6.094 0.120 1.00 59.12 83 ALA A N 1
ATOM 674 C CA . ALA A 1 83 ? -0.677 7.030 1.233 1.00 59.12 83 ALA A CA 1
ATOM 675 C C . ALA A 1 83 ? -0.057 6.315 2.440 1.00 59.12 83 ALA A C 1
ATOM 677 O O . ALA A 1 83 ? -0.442 5.187 2.746 1.00 59.12 83 ALA A O 1
ATOM 678 N N . GLU A 1 84 ? 0.876 6.961 3.145 1.00 52.75 84 GLU A N 1
ATOM 679 C CA . GLU A 1 84 ? 1.554 6.367 4.312 1.00 52.75 84 GLU A CA 1
ATOM 680 C C . GLU A 1 84 ? 0.582 5.933 5.422 1.00 52.75 84 GLU A C 1
ATOM 682 O O . GLU A 1 84 ? 0.879 5.023 6.193 1.00 52.75 84 GLU A O 1
ATOM 687 N N . THR A 1 85 ? -0.595 6.557 5.497 1.00 58.22 85 THR A N 1
ATOM 688 C CA . THR A 1 85 ? -1.576 6.338 6.566 1.00 58.22 85 THR A CA 1
ATOM 689 C C . THR A 1 85 ? -2.627 5.271 6.253 1.00 58.22 85 THR A C 1
ATOM 691 O O . THR A 1 85 ? -3.406 4.918 7.139 1.00 58.22 85 THR A O 1
ATOM 694 N N . GLU A 1 86 ? -2.658 4.712 5.039 1.00 65.50 86 GLU A N 1
ATOM 695 C CA . GLU A 1 86 ? -3.687 3.749 4.626 1.00 65.50 86 GLU A CA 1
ATOM 696 C C . GLU A 1 86 ? -3.066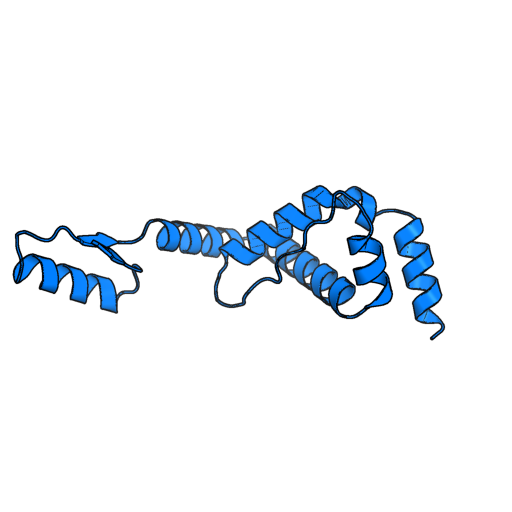 2.516 3.960 1.00 65.50 86 GLU A C 1
ATOM 698 O O . GLU A 1 86 ? -2.681 2.524 2.791 1.00 65.50 86 GLU A O 1
ATOM 703 N N . PHE A 1 87 ? -3.009 1.409 4.706 1.00 72.00 87 PHE A N 1
ATOM 704 C CA . PHE A 1 87 ? -2.496 0.130 4.212 1.00 72.00 87 PHE A CA 1
ATOM 705 C C . PHE A 1 87 ? -3.309 -0.385 3.025 1.00 72.00 87 PHE A C 1
ATOM 707 O O . PHE A 1 87 ? -2.726 -0.931 2.090 1.00 72.00 87 PHE A O 1
ATOM 714 N N . ALA A 1 88 ? -4.626 -0.163 3.012 1.00 78.25 88 ALA A N 1
ATOM 715 C CA . ALA A 1 88 ? -5.482 -0.506 1.875 1.00 78.25 88 ALA A CA 1
ATOM 716 C C . ALA A 1 88 ? -4.983 0.101 0.551 1.00 78.25 88 ALA A C 1
ATOM 718 O O . ALA A 1 88 ? -5.005 -0.564 -0.486 1.00 78.25 88 ALA A O 1
ATOM 719 N N . THR A 1 89 ? -4.440 1.316 0.594 1.00 80.50 89 THR A N 1
ATOM 720 C CA . THR A 1 89 ? -3.942 2.038 -0.581 1.00 80.50 89 THR A CA 1
ATOM 721 C C . THR A 1 89 ? -2.715 1.357 -1.188 1.00 80.50 89 THR A C 1
ATOM 723 O O . THR A 1 89 ? -2.605 1.270 -2.412 1.00 80.50 89 THR A O 1
ATOM 726 N N . SER A 1 90 ? -1.845 0.762 -0.365 1.00 81.06 90 SER A N 1
ATOM 727 C CA . SER A 1 90 ? -0.727 -0.069 -0.838 1.00 81.06 90 SER A CA 1
ATOM 728 C C . SER A 1 90 ? -1.204 -1.313 -1.596 1.00 81.06 90 SER A C 1
ATOM 730 O O . SER A 1 90 ? -0.639 -1.659 -2.635 1.00 81.06 90 SER A O 1
ATOM 732 N N . PHE A 1 91 ? -2.273 -1.966 -1.130 1.00 84.44 91 PHE A N 1
ATOM 733 C CA . PHE A 1 91 ? -2.843 -3.136 -1.811 1.00 84.44 91 PHE A CA 1
ATOM 734 C C . PHE A 1 91 ? -3.558 -2.766 -3.115 1.00 84.44 91 PHE A C 1
ATOM 736 O O . PHE A 1 91 ? -3.423 -3.479 -4.109 1.00 84.44 91 PHE A O 1
ATOM 743 N N . ILE A 1 92 ? -4.249 -1.626 -3.156 1.00 84.56 92 ILE A N 1
ATOM 744 C CA . ILE A 1 92 ? -4.852 -1.107 -4.391 1.00 84.56 92 ILE A CA 1
ATOM 745 C C . ILE A 1 92 ? -3.761 -0.754 -5.415 1.00 84.56 92 ILE A C 1
ATOM 747 O O . ILE A 1 92 ? -3.877 -1.086 -6.598 1.00 84.56 92 ILE A O 1
ATOM 751 N N . ALA A 1 93 ? -2.662 -0.143 -4.969 1.00 83.19 93 ALA A N 1
ATOM 752 C CA . ALA A 1 93 ? -1.518 0.157 -5.824 1.00 83.19 93 ALA A CA 1
ATOM 753 C C . ALA A 1 93 ? -0.875 -1.122 -6.392 1.00 83.19 93 ALA A C 1
ATOM 755 O O . ALA A 1 93 ? -0.585 -1.196 -7.589 1.00 83.19 93 ALA A O 1
ATOM 756 N N . LEU A 1 94 ? -0.721 -2.160 -5.563 1.00 86.81 94 LEU A N 1
ATOM 757 C CA . LEU A 1 94 ? -0.265 -3.484 -5.993 1.00 86.81 94 LEU A CA 1
ATOM 758 C C . LEU A 1 94 ? -1.195 -4.114 -7.035 1.00 86.81 94 LEU A C 1
ATOM 760 O O . LEU A 1 94 ? -0.719 -4.649 -8.038 1.00 86.81 94 LEU A O 1
ATOM 764 N N . GLN A 1 95 ? -2.510 -4.029 -6.829 1.00 86.81 95 GLN A N 1
ATOM 765 C CA . GLN A 1 95 ? -3.497 -4.532 -7.781 1.00 86.81 95 GLN A CA 1
ATOM 766 C C . GLN A 1 95 ? -3.398 -3.799 -9.126 1.00 86.81 95 GLN A C 1
ATOM 768 O O . GLN A 1 95 ? -3.396 -4.445 -10.175 1.00 86.81 95 GLN A O 1
ATOM 773 N N . SER A 1 96 ? -3.247 -2.472 -9.101 1.00 83.00 96 SER A N 1
ATOM 774 C CA . SER A 1 96 ? -3.052 -1.667 -10.311 1.00 83.00 96 SER A CA 1
ATOM 775 C C . SER A 1 96 ? -1.766 -2.056 -11.047 1.00 83.00 96 SER A C 1
ATOM 777 O O . SER A 1 96 ? -1.794 -2.304 -12.253 1.00 83.00 96 SER A O 1
ATOM 779 N N . LEU A 1 97 ? -0.646 -2.219 -10.335 1.00 84.88 97 LEU A N 1
ATOM 780 C CA . LEU A 1 97 ? 0.607 -2.699 -10.930 1.00 84.88 97 LEU A CA 1
ATOM 781 C C . LEU A 1 97 ? 0.461 -4.093 -11.548 1.00 84.88 97 LEU A C 1
ATOM 783 O O . LEU A 1 97 ? 0.994 -4.345 -12.628 1.00 84.88 97 LEU A O 1
ATOM 787 N N . HIS A 1 98 ? -0.267 -4.997 -10.889 1.00 86.19 98 HIS A N 1
ATOM 788 C CA . HIS A 1 98 ? -0.503 -6.338 -11.415 1.00 86.19 98 HIS A CA 1
ATOM 789 C C . HIS A 1 98 ? -1.346 -6.313 -12.693 1.00 86.19 98 HIS A C 1
ATOM 791 O O . HIS A 1 98 ? -1.000 -6.993 -13.660 1.00 86.19 98 HIS A O 1
ATOM 797 N N . ALA A 1 99 ? -2.414 -5.511 -12.717 1.00 83.81 99 ALA A N 1
ATOM 798 C CA . ALA A 1 99 ? -3.286 -5.362 -13.881 1.00 83.81 99 ALA A CA 1
ATOM 799 C C . ALA A 1 99 ? -2.530 -4.857 -15.120 1.00 83.81 99 ALA A C 1
ATOM 801 O O . ALA A 1 99 ? -2.888 -5.194 -16.244 1.00 83.81 99 ALA A O 1
ATOM 802 N N . HIS A 1 100 ? -1.448 -4.101 -14.918 1.00 79.75 100 HIS A N 1
ATOM 803 C CA . HIS A 1 100 ? -0.648 -3.525 -15.996 1.00 79.75 100 HIS A CA 1
ATOM 804 C C . HIS A 1 100 ? 0.763 -4.120 -16.123 1.00 79.75 100 HIS A C 1
ATOM 806 O O . HIS A 1 100 ? 1.634 -3.536 -16.778 1.00 79.75 100 HIS A O 1
ATOM 812 N N . LYS A 1 101 ? 1.009 -5.287 -15.515 1.00 84.25 101 LYS A N 1
ATOM 813 C CA . LYS A 1 101 ? 2.333 -5.930 -15.469 1.00 84.25 101 LYS A CA 1
ATOM 814 C C . LYS A 1 101 ? 2.958 -6.142 -16.852 1.00 84.25 101 LYS A C 1
ATOM 816 O O . LYS A 1 101 ? 4.176 -6.064 -16.985 1.00 84.25 101 LYS A O 1
ATOM 821 N N . ASP A 1 102 ? 2.138 -6.391 -17.870 1.00 82.69 102 ASP A N 1
ATOM 822 C CA . ASP A 1 102 ? 2.613 -6.697 -19.220 1.00 82.69 102 ASP A CA 1
ATOM 823 C C . ASP A 1 102 ? 3.175 -5.444 -19.905 1.00 82.69 102 ASP A C 1
ATOM 825 O O . ASP A 1 102 ? 4.230 -5.501 -20.536 1.00 82.69 102 ASP A O 1
ATOM 829 N N . TYR A 1 103 ? 2.564 -4.278 -19.672 1.00 77.88 103 TYR A N 1
ATOM 830 C CA . TYR A 1 103 ? 3.111 -2.993 -20.115 1.00 77.88 103 TYR A CA 1
ATOM 831 C C . TYR A 1 103 ? 4.413 -2.657 -19.392 1.00 77.88 103 TYR A C 1
ATOM 833 O O . TYR A 1 103 ? 5.374 -2.221 -20.027 1.00 77.88 103 TYR A O 1
ATOM 841 N N . LEU A 1 104 ? 4.474 -2.927 -18.084 1.00 77.06 104 LEU A N 1
ATOM 842 C CA . LEU A 1 104 ? 5.677 -2.696 -17.281 1.00 77.06 104 LEU A CA 1
ATOM 843 C C . LEU A 1 104 ? 6.849 -3.605 -17.685 1.00 77.06 104 LEU A C 1
ATOM 845 O O . LEU A 1 104 ? 8.007 -3.239 -17.507 1.00 77.06 104 LEU A O 1
ATOM 849 N N . ARG A 1 105 ? 6.563 -4.786 -18.243 1.00 79.94 105 ARG A N 1
ATOM 850 C CA . ARG A 1 105 ? 7.568 -5.742 -18.742 1.00 79.94 105 ARG A CA 1
ATOM 851 C C . ARG A 1 105 ? 7.893 -5.576 -20.228 1.00 79.94 105 ARG A C 1
ATOM 853 O O . ARG A 1 105 ? 8.812 -6.236 -20.727 1.00 79.94 105 ARG A O 1
ATOM 860 N N . SER A 1 106 ? 7.157 -4.723 -20.936 1.00 77.12 106 SER A N 1
ATOM 861 C CA . SER A 1 106 ? 7.316 -4.537 -22.376 1.00 77.12 106 SER A CA 1
ATOM 862 C C . SER A 1 106 ? 8.726 -4.052 -22.737 1.00 77.12 106 SER A C 1
ATOM 864 O O . SER A 1 106 ? 9.382 -3.326 -21.986 1.00 77.12 106 SER A O 1
ATOM 866 N N . GLN A 1 107 ? 9.224 -4.466 -23.908 1.00 62.16 107 GLN A N 1
ATOM 867 C CA . GLN A 1 107 ? 10.487 -3.931 -24.430 1.00 62.16 107 GLN A CA 1
ATOM 868 C C . GLN A 1 107 ? 10.405 -2.425 -24.713 1.00 62.16 107 GLN A C 1
ATOM 870 O O . GLN A 1 107 ? 11.425 -1.746 -24.654 1.00 62.16 107 GLN A O 1
ATOM 875 N N . ASP A 1 108 ? 9.202 -1.896 -24.929 1.00 63.19 108 ASP A N 1
ATOM 876 C CA . ASP A 1 108 ? 8.971 -0.471 -25.154 1.00 63.19 108 ASP A CA 1
ATOM 877 C C . ASP A 1 108 ? 9.291 0.372 -23.913 1.00 63.19 108 ASP A C 1
ATOM 879 O O . ASP A 1 108 ? 9.939 1.409 -24.036 1.00 63.19 108 ASP A O 1
ATOM 883 N N . LEU A 1 109 ? 8.951 -0.100 -22.704 1.00 65.31 109 LEU A N 1
ATOM 884 C CA . LEU A 1 109 ? 9.350 0.593 -21.472 1.00 65.31 109 LEU A CA 1
ATOM 885 C C . LEU A 1 109 ? 10.880 0.611 -21.309 1.00 65.31 109 LEU A C 1
ATOM 887 O O . LEU A 1 109 ? 11.450 1.607 -20.861 1.00 65.31 109 LEU A O 1
ATOM 891 N N . ARG A 1 110 ? 11.561 -0.474 -21.707 1.00 63.28 110 ARG A N 1
ATOM 892 C CA . ARG A 1 110 ? 13.033 -0.547 -21.678 1.00 63.28 110 ARG A CA 1
ATOM 893 C C . ARG A 1 110 ? 13.669 0.465 -22.624 1.00 63.28 110 ARG A C 1
ATOM 895 O O . ARG A 1 110 ? 14.603 1.144 -22.214 1.00 63.28 110 ARG A O 1
ATOM 902 N N . LYS A 1 111 ? 13.136 0.611 -23.839 1.00 63.41 111 LYS A N 1
ATOM 903 C CA . LYS A 1 111 ? 13.587 1.635 -24.794 1.00 63.41 111 LYS A CA 1
ATOM 904 C C . LYS A 1 111 ? 13.403 3.043 -24.231 1.00 63.41 111 LYS A C 1
ATOM 906 O O . LYS A 1 111 ? 14.362 3.806 -24.222 1.00 63.41 111 LYS A O 1
ATOM 911 N N . GLN A 1 112 ? 12.235 3.338 -23.654 1.00 67.06 112 GLN A N 1
ATOM 912 C CA . GLN A 1 112 ? 11.973 4.648 -23.052 1.00 67.06 112 GLN A CA 1
ATOM 913 C C . GLN A 1 112 ? 12.913 4.950 -21.875 1.00 67.06 112 GLN A C 1
ATOM 915 O O . GLN A 1 112 ? 13.363 6.080 -21.723 1.00 67.06 112 GLN A O 1
ATOM 920 N N . THR A 1 113 ? 13.233 3.934 -21.065 1.00 60.22 113 THR A N 1
ATOM 921 C CA . THR A 1 113 ? 14.172 4.062 -19.938 1.00 60.22 113 THR A CA 1
ATOM 922 C C . THR A 1 113 ? 15.601 4.322 -20.426 1.00 60.22 113 THR A C 1
ATOM 924 O O . THR A 1 113 ? 16.309 5.136 -19.837 1.00 60.22 113 THR A O 1
ATOM 927 N N . CYS A 1 114 ? 16.021 3.665 -21.516 1.00 60.06 114 CYS A N 1
ATOM 928 C CA . CYS A 1 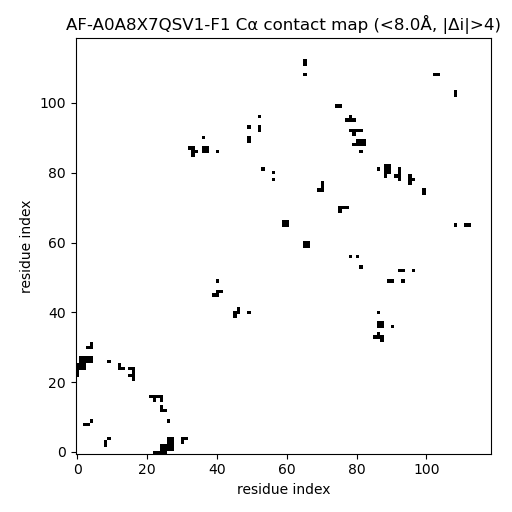114 ? 17.316 3.911 -22.151 1.00 60.06 114 CYS A CA 1
ATOM 929 C C . CYS A 1 114 ? 17.407 5.320 -22.747 1.00 60.06 114 CYS A C 1
ATOM 931 O O . CYS A 1 114 ? 18.411 5.982 -22.527 1.00 60.06 114 CYS A O 1
ATOM 933 N N . GLU A 1 115 ? 16.373 5.811 -23.435 1.00 57.34 115 GLU A N 1
ATOM 934 C CA . GLU A 1 115 ? 16.355 7.178 -23.985 1.00 57.34 115 GLU A CA 1
ATOM 935 C C . GLU A 1 115 ? 16.486 8.253 -22.895 1.00 57.34 115 GLU A C 1
ATOM 937 O O . GLU A 1 115 ? 17.149 9.264 -23.104 1.00 57.34 115 GLU A O 1
ATOM 942 N N . THR A 1 116 ? 15.919 8.018 -21.708 1.00 53.34 116 THR A N 1
ATOM 943 C CA . THR A 1 116 ? 16.028 8.942 -20.566 1.00 53.34 116 THR A CA 1
ATOM 944 C C . THR A 1 116 ? 17.327 8.822 -19.768 1.00 53.34 116 THR A C 1
ATOM 946 O O . THR A 1 116 ? 17.578 9.677 -18.935 1.00 53.34 116 THR A O 1
ATOM 949 N N . ALA A 1 117 ? 18.142 7.783 -19.977 1.00 57.00 117 ALA A N 1
ATOM 950 C CA . ALA A 1 117 ? 19.447 7.648 -19.317 1.00 57.00 117 ALA A CA 1
ATOM 951 C C . ALA A 1 117 ? 20.565 8.452 -20.014 1.00 57.00 117 ALA A C 1
ATOM 953 O O . ALA A 1 117 ? 21.680 8.519 -19.501 1.00 57.00 117 ALA A O 1
ATOM 954 N N . TYR A 1 118 ? 20.267 9.049 -21.174 1.00 43.25 118 TYR A N 1
ATOM 955 C CA . TYR A 1 118 ? 21.170 9.903 -21.958 1.00 43.25 118 TYR A CA 1
ATOM 956 C C . TYR A 1 118 ? 20.803 11.402 -21.903 1.00 43.25 118 TYR A C 1
ATOM 958 O O . TYR A 1 118 ? 21.377 12.191 -22.654 1.00 43.25 118 TYR A O 1
ATOM 966 N N . LEU A 1 119 ? 19.868 11.792 -21.027 1.00 45.28 119 LEU A N 1
ATOM 967 C CA . LEU A 1 119 ? 19.479 13.176 -20.719 1.00 45.28 119 LEU A CA 1
ATOM 968 C C . LEU A 1 119 ? 19.653 13.438 -19.221 1.00 45.28 119 LEU A C 1
ATOM 970 O O . LEU A 1 119 ? 20.048 14.572 -18.878 1.00 45.28 119 LEU A O 1
#

Sequence (119 aa):
MVTDCALNYKAGGGRLVEKCPTIYWSPCAAHYINLILKDVGKLHHVEKLTSNASKIIVFVYSHKHIFNWLRNRMSWREIIRPAETEFATSFIALQSLHAHKDYLRSQDLRKQTCETAYL